Protein AF-A0A2N9N143-F1 (afdb_monomer)

Nearest PDB structures (foldseek):
  2z2n-assembly1_A  TM=9.793E-01  e=1.222E-15  Staphylococcus aureus
  2z2p-assembly1_B  TM=9.775E-01  e=3.963E-15  Staphylococcus aureus
  2qc5-assembly1_A  TM=9.585E-01  e=2.449E-15  Staphylococcus cohnii
  3ww8-assembly1_B  TM=7.955E-01  e=7.735E-07  unclassified
  6qsh-assembly1_A-2  TM=7.559E-01  e=9.081E-07  synthetic construct

Mean predicted aligned error: 10.21 Å

Sequence (161 aa):
MATSPIPTAGAQPTGITVGPDGNLWFAESSANQIGRITTTGMITEFPIPTAGAQPTGITVGPDGNLWFAESRTNQIGRITTTGMITEFPIPTADSEPFDIASGPDGDLWFTEFAAGQIGSITTSGNVNEMPSRSVALLRASPRDPMALSGSPSLAPGASAR

pLDDT: mean 86.8, std 19.42, range [40.75, 98.94]

Radius of gyration: 29.0 Å; Cα contacts (8 Å, |Δi|>4): 341; chains: 1; bounding box: 54×44×108 Å

Secondary structure (DSSP, 8-state):
------SSTT--EEEEEE-TTSSEEEEETTTTEEEEE-TT--EEEEE-SSTT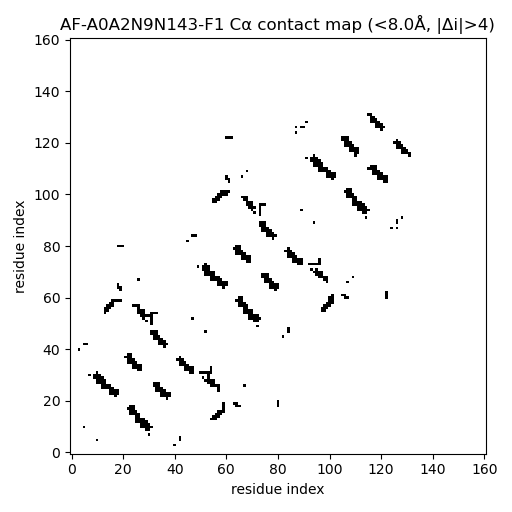--EEEEEE-TTSSEEEEETTTTEEEEE-TT--EEEEE-SSTT--EEEEEE-TTSSEEEEETTTTEEEEE-TTS-EEEE---------PPPPP----------PPPP---

Solvent-accessible surface area (backbone atoms only — not comparable to full-atom values): 9471 Å² total; per-residue (Å²): 134,86,81,78,74,65,91,59,83,79,22,52,73,63,26,63,34,73,39,89,85,76,29,38,34,33,18,15,27,71,61,26,24,40,36,37,34,41,98,89,68,57,73,50,78,36,76,50,87,63,82,68,20,31,31,29,18,37,26,56,40,86,82,66,31,37,36,31,17,14,32,68,65,28,26,41,36,35,34,40,97,89,62,54,74,49,79,34,75,50,86,64,75,78,19,26,27,39,45,46,40,63,42,99,86,57,31,37,36,32,37,20,65,68,62,65,33,45,35,37,31,39,88,89,60,56,72,48,76,48,74,76,68,74,79,73,74,80,73,77,76,83,76,78,83,76,88,80,89,84,81,90,89,85,82,85,80,87,85,85,137

Foldseek 3Di:
DDDDDDPDPQQCWAAWDQAPVRWIWTHRQNQQWIWTAHPVGDIDIAHDPDPNQRWAAWDQAPVRWIWTHRQVQQWIWTAHPVRDIDIAHDPDPNQRWHYWDYDPVRWIWTHSPVQRWIWIAHPVRDIDTDHPDDPPPPPPDPDDDDDDDDDDDDDDDDDDD

Structure (mmCIF, N/CA/C/O backbone):
data_AF-A0A2N9N143-F1
#
_entry.id   AF-A0A2N9N143-F1
#
loop_
_atom_site.group_PDB
_atom_site.id
_atom_site.type_symbol
_atom_site.label_atom_id
_atom_site.label_alt_id
_atom_site.label_comp_id
_atom_site.label_asym_id
_atom_site.label_entity_id
_atom_site.label_seq_id
_atom_site.pdbx_PDB_ins_code
_atom_site.Cartn_x
_atom_site.Cartn_y
_atom_site.Cartn_z
_atom_site.occupancy
_atom_site.B_iso_or_equiv
_atom_site.auth_seq_id
_atom_site.auth_comp_id
_atom_site.auth_asym_id
_atom_site.auth_atom_id
_atom_site.pdbx_PDB_model_num
ATOM 1 N N . MET A 1 1 ? -17.720 22.317 12.475 1.00 41.34 1 MET A N 1
ATOM 2 C CA . MET A 1 1 ? -17.154 21.007 12.092 1.00 41.34 1 MET A CA 1
ATOM 3 C C . MET A 1 1 ? -15.819 20.888 12.802 1.00 41.34 1 MET A C 1
ATOM 5 O O . MET A 1 1 ? -15.029 21.812 12.673 1.00 41.34 1 MET A O 1
ATOM 9 N N . ALA A 1 2 ? -15.607 19.860 13.623 1.00 44.66 2 ALA A N 1
ATOM 10 C CA . ALA A 1 2 ? -14.324 19.651 14.290 1.00 44.66 2 ALA A CA 1
ATOM 11 C C . ALA A 1 2 ? -13.462 18.766 13.387 1.00 44.66 2 ALA A C 1
ATOM 13 O O . ALA A 1 2 ? -13.812 17.617 13.134 1.00 44.66 2 ALA A O 1
ATOM 14 N N . THR A 1 3 ? -12.374 19.312 12.857 1.00 54.12 3 THR A N 1
ATOM 15 C CA . THR A 1 3 ? -11.310 18.503 12.267 1.00 54.12 3 THR A CA 1
ATOM 16 C C . THR A 1 3 ? -10.478 17.976 13.431 1.00 54.12 3 THR A C 1
ATOM 18 O O . THR A 1 3 ? -9.801 18.771 14.084 1.00 54.12 3 THR A O 1
ATOM 21 N N . SER A 1 4 ? -10.551 16.680 13.742 1.00 59.28 4 SER A N 1
ATOM 22 C CA . SER A 1 4 ? -9.541 16.077 14.617 1.00 59.28 4 SER A CA 1
ATOM 23 C C .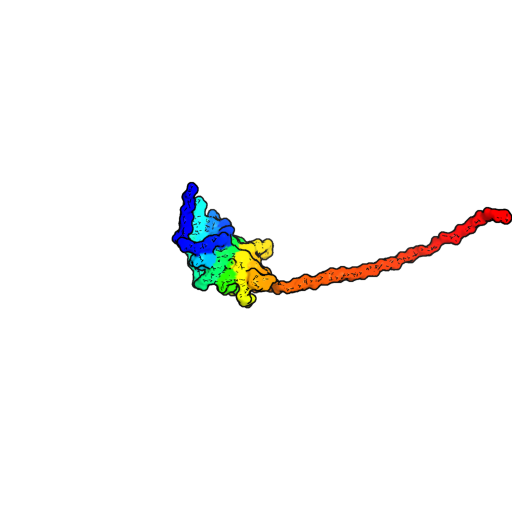 SER A 1 4 ? -8.238 16.023 13.825 1.00 59.28 4 SER A C 1
ATOM 25 O O . SER A 1 4 ? -8.217 15.368 12.781 1.00 59.28 4 SER A O 1
ATOM 27 N N . PRO A 1 5 ? -7.182 16.740 14.242 1.00 69.25 5 PRO A N 1
ATOM 28 C CA . PRO A 1 5 ? -5.892 16.599 13.595 1.00 69.25 5 PRO A CA 1
ATOM 29 C C . PRO A 1 5 ? -5.417 15.154 13.766 1.00 69.25 5 PRO A C 1
ATOM 31 O O . PRO A 1 5 ? -5.571 14.562 14.836 1.00 69.25 5 PRO A O 1
ATOM 34 N N . ILE A 1 6 ? -4.848 14.596 12.703 1.00 76.31 6 ILE A N 1
ATOM 35 C CA . ILE A 1 6 ? -4.007 13.403 12.804 1.00 76.31 6 ILE A CA 1
ATOM 36 C C . ILE A 1 6 ? -2.863 13.675 13.805 1.00 76.31 6 ILE A C 1
ATOM 38 O O . ILE A 1 6 ? -2.403 14.823 13.871 1.00 76.31 6 ILE A O 1
ATOM 42 N N . PRO A 1 7 ? -2.444 12.685 14.621 1.00 87.31 7 PRO A N 1
ATOM 43 C CA . PRO A 1 7 ? -1.450 12.887 15.675 1.00 87.31 7 PRO A CA 1
ATOM 44 C C . PRO A 1 7 ? -0.153 13.514 15.160 1.00 87.31 7 PRO A C 1
ATOM 46 O O . PRO A 1 7 ? 0.351 14.465 15.766 1.00 87.31 7 PRO A O 1
ATOM 49 N N . THR A 1 8 ? 0.353 13.040 14.019 1.00 89.50 8 THR A N 1
ATOM 50 C CA . THR A 1 8 ? 1.539 13.618 13.388 1.00 89.50 8 THR A CA 1
ATOM 51 C C . THR A 1 8 ? 1.185 14.853 12.542 1.00 89.50 8 THR A C 1
ATOM 53 O O . THR A 1 8 ? 0.571 14.784 11.476 1.00 89.50 8 THR A O 1
ATOM 56 N N . ALA A 1 9 ? 1.600 16.041 12.990 1.00 88.69 9 ALA A N 1
ATOM 57 C CA . ALA A 1 9 ? 1.382 17.274 12.236 1.00 88.69 9 ALA A CA 1
ATOM 58 C C . ALA A 1 9 ? 2.122 17.240 10.887 1.00 88.69 9 ALA A C 1
ATOM 60 O O . ALA A 1 9 ? 3.319 16.973 10.827 1.00 88.69 9 ALA A O 1
ATOM 61 N N . GLY A 1 10 ? 1.414 17.552 9.798 1.00 89.56 10 GLY A N 1
ATOM 62 C CA . GLY A 1 10 ? 1.999 17.541 8.456 1.00 89.56 10 GLY A CA 1
ATOM 63 C C . GLY A 1 10 ? 2.239 16.142 7.878 1.00 89.56 10 GLY A C 1
ATOM 64 O O . GLY A 1 10 ? 3.012 16.029 6.934 1.00 89.56 10 GLY A O 1
ATOM 65 N N . ALA A 1 11 ? 1.572 15.096 8.387 1.00 92.19 11 ALA A N 1
ATOM 66 C CA . ALA A 1 11 ? 1.803 13.717 7.941 1.00 92.19 11 ALA A CA 1
ATOM 67 C C . ALA A 1 11 ? 1.498 13.446 6.456 1.00 92.19 11 ALA A C 1
ATOM 69 O O . ALA A 1 11 ? 2.001 12.474 5.896 1.00 92.19 11 ALA A O 1
ATOM 70 N N . GLN A 1 12 ? 0.710 14.315 5.810 1.00 95.88 12 GLN A N 1
ATOM 71 C CA . GLN A 1 12 ? 0.258 14.175 4.420 1.00 95.88 12 GLN A CA 1
ATOM 72 C C . GLN A 1 12 ? -0.401 12.806 4.156 1.00 95.88 12 GLN A C 1
ATOM 74 O O . GLN A 1 12 ? 0.182 11.972 3.451 1.00 95.88 12 GLN A O 1
ATOM 79 N N . PRO A 1 13 ? -1.601 12.562 4.722 1.00 96.75 13 PRO A N 1
ATOM 80 C CA . PRO A 1 13 ? -2.339 11.339 4.454 1.00 96.75 13 PRO A CA 1
ATOM 81 C C . PRO A 1 13 ? -2.751 11.260 2.977 1.00 96.75 13 PRO A C 1
ATOM 83 O O . PRO A 1 13 ? -3.159 12.268 2.393 1.00 96.75 13 PRO A O 1
ATOM 86 N N . THR A 1 14 ? -2.630 10.077 2.378 1.00 97.44 14 THR A N 1
ATOM 87 C CA . THR A 1 14 ? -2.856 9.829 0.944 1.00 97.44 14 THR A CA 1
ATOM 88 C C . THR A 1 14 ? -3.947 8.777 0.720 1.00 97.44 14 THR A C 1
ATOM 90 O O . THR A 1 14 ? -5.131 9.110 0.790 1.00 97.44 14 THR A O 1
ATOM 93 N N . GLY A 1 15 ? -3.582 7.525 0.431 1.00 98.44 15 GLY A N 1
ATOM 94 C CA . GLY A 1 15 ? -4.527 6.432 0.215 1.00 98.44 15 GLY A CA 1
ATOM 95 C C . GLY A 1 15 ? -5.268 6.055 1.498 1.00 98.44 15 GLY A C 1
ATOM 96 O O . GLY A 1 15 ? -4.722 6.184 2.593 1.00 98.44 15 GLY A O 1
ATOM 97 N N . ILE A 1 16 ? -6.505 5.569 1.364 1.00 98.75 16 ILE A N 1
ATOM 98 C CA . ILE A 1 16 ? -7.329 5.069 2.472 1.00 98.75 16 ILE A CA 1
ATOM 99 C C . ILE A 1 16 ? -8.153 3.855 2.029 1.00 98.75 16 ILE A C 1
ATOM 101 O O . ILE A 1 16 ? -8.687 3.831 0.923 1.00 98.75 16 ILE A O 1
ATOM 105 N N . THR A 1 17 ? -8.304 2.868 2.910 1.00 98.75 17 THR A N 1
ATOM 106 C CA . THR A 1 17 ? -9.150 1.686 2.702 1.00 98.75 17 THR A CA 1
ATOM 107 C C . THR A 1 17 ? -9.836 1.257 3.999 1.00 98.75 17 THR A C 1
ATOM 109 O O . THR A 1 17 ? -9.380 1.570 5.098 1.00 98.75 17 THR A O 1
ATOM 112 N N . VAL A 1 18 ? -10.932 0.507 3.890 1.00 98.62 18 VAL A N 1
ATOM 113 C CA . VAL A 1 18 ? -11.474 -0.260 5.023 1.00 98.62 18 VAL A CA 1
ATOM 114 C C . VAL A 1 18 ? -10.568 -1.466 5.247 1.00 98.62 18 VAL A C 1
ATOM 116 O O . VAL A 1 18 ? -10.241 -2.157 4.289 1.00 98.62 18 VAL A O 1
ATOM 119 N N . GLY A 1 19 ? -10.156 -1.713 6.487 1.00 98.44 19 GLY A N 1
ATOM 120 C CA . GLY A 1 19 ? -9.368 -2.874 6.880 1.00 98.44 19 GLY A CA 1
ATOM 121 C C . GLY A 1 19 ? -10.223 -4.055 7.350 1.00 98.44 19 GLY A C 1
ATOM 122 O O . GLY A 1 19 ? -11.399 -3.895 7.687 1.00 98.44 19 GLY A O 1
ATOM 123 N N . PRO A 1 20 ? -9.627 -5.255 7.431 1.00 98.06 20 PRO A N 1
ATOM 124 C CA . PRO A 1 20 ? -10.323 -6.472 7.849 1.00 98.06 20 PRO A CA 1
ATOM 125 C C . PRO A 1 20 ? -10.673 -6.492 9.346 1.00 98.06 20 PRO A C 1
ATOM 127 O O . PRO A 1 20 ? -11.488 -7.301 9.778 1.00 98.06 20 PRO A O 1
ATOM 130 N N . ASP A 1 21 ? -10.098 -5.583 10.137 1.00 98.25 21 ASP A N 1
ATOM 131 C CA . ASP A 1 21 ? -10.462 -5.338 11.536 1.00 98.25 21 ASP A CA 1
ATOM 132 C C . ASP A 1 21 ? -11.644 -4.361 11.699 1.00 98.25 21 ASP A C 1
ATOM 134 O O . ASP A 1 21 ? -11.980 -3.983 12.820 1.00 98.25 21 ASP A O 1
ATOM 138 N N . GLY A 1 22 ? -12.276 -3.940 10.596 1.00 97.56 22 GLY A N 1
ATOM 139 C CA . GLY A 1 22 ? -13.406 -3.006 10.596 1.00 97.56 22 GLY A CA 1
ATOM 140 C C . GLY A 1 22 ? -13.017 -1.540 10.813 1.00 97.56 22 GLY A C 1
ATOM 141 O O . GLY A 1 22 ? -13.900 -0.688 10.912 1.00 97.56 22 GLY A O 1
ATOM 142 N N . ASN A 1 23 ? -11.718 -1.234 10.875 1.00 98.56 23 ASN A N 1
ATOM 143 C CA . ASN A 1 23 ? -11.201 0.129 10.974 1.00 98.56 23 ASN A CA 1
ATOM 144 C C . ASN A 1 23 ? -10.829 0.680 9.595 1.00 98.56 23 ASN A C 1
ATOM 146 O O . ASN A 1 23 ? -10.718 -0.065 8.625 1.00 98.56 23 ASN A O 1
ATOM 150 N N . LEU A 1 24 ? -10.616 1.988 9.496 1.00 98.56 24 LEU A N 1
ATOM 151 C CA . LEU A 1 24 ? -10.069 2.609 8.292 1.00 98.56 24 LEU A CA 1
ATOM 152 C C . LEU A 1 24 ? -8.545 2.677 8.410 1.00 98.56 24 LEU A C 1
ATOM 154 O O . LEU A 1 24 ? -8.024 3.051 9.457 1.00 98.56 24 LEU A O 1
ATOM 158 N N . TRP A 1 25 ? -7.843 2.337 7.339 1.00 98.88 25 TRP A N 1
ATOM 159 C CA . TRP A 1 25 ? -6.385 2.339 7.249 1.00 98.88 25 TRP A CA 1
ATOM 160 C C . TRP A 1 25 ? -5.942 3.297 6.158 1.00 98.88 25 TRP A C 1
ATOM 162 O O . TRP A 1 25 ? -6.563 3.330 5.100 1.00 98.88 25 TRP A O 1
ATOM 172 N N . PHE A 1 26 ? -4.896 4.074 6.407 1.00 98.75 26 PHE A N 1
ATOM 173 C CA . PHE A 1 26 ? -4.434 5.112 5.494 1.00 98.75 26 PHE A CA 1
ATOM 174 C C . PHE A 1 26 ? -2.912 5.235 5.495 1.00 98.75 26 PHE A C 1
ATOM 176 O O . PHE A 1 26 ? -2.256 4.927 6.484 1.00 98.75 26 PHE A O 1
ATOM 183 N N . ALA A 1 27 ? -2.349 5.684 4.380 1.00 98.69 27 ALA A N 1
ATOM 184 C CA . ALA A 1 27 ? -0.923 5.968 4.263 1.00 98.69 27 ALA A CA 1
ATOM 185 C C . ALA A 1 27 ? -0.625 7.418 4.661 1.00 98.69 27 ALA A C 1
ATOM 187 O O . ALA A 1 27 ? -1.394 8.315 4.322 1.00 98.69 27 ALA A O 1
ATOM 188 N N . GLU A 1 28 ? 0.498 7.660 5.340 1.00 98.44 28 GLU A N 1
ATOM 189 C CA . GLU A 1 28 ? 0.982 8.988 5.727 1.00 98.44 28 GLU A CA 1
ATOM 190 C C . GLU A 1 28 ? 2.349 9.258 5.096 1.00 98.44 28 GLU A C 1
ATOM 192 O O . GLU A 1 28 ? 3.411 8.948 5.647 1.00 98.44 28 GLU A O 1
ATOM 197 N N . SER A 1 29 ? 2.309 9.824 3.892 1.00 97.75 29 SER A N 1
ATOM 198 C CA . SER A 1 29 ? 3.462 9.914 2.995 1.00 97.75 29 SER A CA 1
ATOM 199 C C . SER A 1 29 ? 4.649 10.689 3.583 1.00 97.75 29 SER A C 1
ATOM 201 O O . SER A 1 29 ? 5.782 10.218 3.510 1.00 97.75 29 SER A O 1
ATOM 203 N N . SER A 1 30 ? 4.413 11.846 4.209 1.00 97.50 30 SER A N 1
ATOM 204 C CA . SER A 1 30 ? 5.481 12.660 4.813 1.00 97.50 30 SER A CA 1
ATOM 205 C C . SER A 1 30 ? 5.913 12.159 6.186 1.00 97.50 30 SER A C 1
ATOM 207 O O . SER A 1 30 ? 7.051 12.392 6.587 1.00 97.50 30 SER A O 1
ATOM 209 N N . ALA A 1 31 ? 5.027 11.474 6.912 1.00 97.69 31 ALA A N 1
ATOM 210 C CA . ALA A 1 31 ? 5.342 10.936 8.232 1.00 97.69 31 ALA A CA 1
ATOM 211 C C . ALA A 1 31 ? 6.026 9.563 8.194 1.00 97.69 31 ALA A C 1
ATOM 213 O O . ALA A 1 31 ? 6.507 9.120 9.235 1.00 97.69 31 ALA A O 1
ATOM 214 N N . ASN A 1 32 ? 6.092 8.912 7.025 1.00 98.44 32 ASN A N 1
ATOM 215 C CA . ASN A 1 32 ? 6.642 7.566 6.848 1.00 98.44 32 ASN A CA 1
ATOM 216 C C . ASN A 1 32 ? 5.919 6.505 7.697 1.00 98.44 32 ASN A C 1
ATOM 218 O O . ASN A 1 32 ? 6.548 5.675 8.359 1.00 98.44 32 ASN A O 1
ATOM 222 N N . GLN A 1 33 ? 4.588 6.584 7.720 1.00 98.56 33 GLN A N 1
ATOM 223 C CA . GLN A 1 33 ? 3.736 5.797 8.607 1.00 98.56 33 GLN A CA 1
ATOM 224 C C . GLN A 1 33 ? 2.515 5.245 7.868 1.00 98.56 33 GLN A C 1
ATOM 226 O O . GLN A 1 33 ? 2.057 5.804 6.869 1.00 98.56 33 GLN A O 1
ATOM 231 N N . ILE A 1 34 ? 1.971 4.150 8.395 1.00 98.81 34 ILE A N 1
ATOM 232 C CA . ILE A 1 34 ? 0.605 3.714 8.114 1.00 98.81 34 ILE A CA 1
ATOM 233 C C . ILE A 1 34 ? -0.257 4.080 9.319 1.00 98.81 34 ILE A C 1
ATOM 235 O O . ILE A 1 34 ? 0.049 3.701 10.445 1.00 98.81 34 ILE A O 1
ATOM 239 N N . GLY A 1 35 ? -1.345 4.801 9.091 1.00 98.44 35 GLY A N 1
ATOM 240 C CA . GLY A 1 35 ? -2.335 5.130 10.103 1.00 98.44 35 GLY A CA 1
ATOM 241 C C . GLY A 1 35 ? -3.513 4.158 10.094 1.00 98.44 35 GLY A C 1
ATOM 242 O O . GLY A 1 35 ? -3.931 3.647 9.055 1.00 98.44 35 GLY A O 1
ATOM 243 N N . ARG A 1 36 ? -4.098 3.935 11.269 1.00 98.56 36 ARG A N 1
ATOM 244 C CA . ARG A 1 36 ? -5.395 3.286 11.465 1.00 98.56 36 ARG A CA 1
ATOM 245 C C . ARG A 1 36 ? -6.292 4.201 12.278 1.00 98.56 36 ARG A C 1
ATOM 247 O O . ARG A 1 36 ? -5.881 4.664 13.336 1.00 98.56 36 ARG A O 1
ATOM 254 N N . ILE A 1 37 ? -7.532 4.391 11.845 1.00 98.00 37 ILE A N 1
ATOM 255 C CA . ILE A 1 37 ? -8.550 5.164 12.555 1.00 98.00 37 ILE A CA 1
ATOM 256 C C . ILE A 1 37 ? -9.840 4.355 12.739 1.00 98.00 37 ILE A C 1
ATOM 258 O O . ILE A 1 37 ? -10.352 3.716 11.820 1.00 98.00 37 ILE A O 1
ATOM 262 N N . THR A 1 38 ? -10.374 4.388 13.955 1.00 96.94 38 THR A N 1
ATOM 263 C CA . THR A 1 38 ? -11.708 3.857 14.283 1.00 96.94 38 THR A CA 1
ATOM 264 C C . THR A 1 38 ? -12.802 4.835 13.836 1.00 96.94 38 THR A C 1
ATOM 266 O O . THR A 1 38 ? -12.564 6.037 13.722 1.00 96.94 38 THR A O 1
ATOM 269 N N . THR A 1 39 ? -14.047 4.384 13.668 1.00 94.31 39 THR A N 1
ATOM 270 C CA . THR A 1 39 ? -15.165 5.292 13.318 1.00 94.31 39 THR A CA 1
ATOM 271 C C . THR A 1 39 ? -15.493 6.319 14.409 1.00 94.31 39 THR A C 1
ATOM 273 O O . THR A 1 39 ? -16.166 7.311 14.138 1.00 94.31 39 THR A O 1
ATOM 276 N N . THR A 1 40 ? -14.992 6.117 15.631 1.00 94.31 40 THR A N 1
ATOM 277 C CA . THR A 1 40 ? -15.091 7.069 16.746 1.00 94.31 40 THR A CA 1
ATOM 278 C C . THR A 1 40 ? -13.931 8.069 16.791 1.00 94.31 40 THR A C 1
ATOM 280 O O . THR A 1 40 ? -13.926 8.953 17.645 1.00 94.31 40 THR A O 1
ATOM 283 N N . GLY A 1 41 ? -12.966 7.968 15.869 1.00 93.50 41 GLY A N 1
ATOM 284 C CA . GLY A 1 41 ? -11.875 8.929 15.701 1.00 93.50 41 GLY A CA 1
ATOM 285 C C . GLY A 1 41 ? -10.591 8.614 16.473 1.00 93.50 41 GLY A C 1
ATOM 286 O O . GLY A 1 41 ? -9.678 9.434 16.474 1.00 93.50 41 GLY A O 1
ATOM 287 N N . MET A 1 42 ? -10.484 7.451 17.124 1.00 94.81 42 MET A N 1
ATOM 288 C CA . MET A 1 42 ? -9.224 7.008 17.738 1.00 94.81 42 MET A CA 1
ATOM 289 C C . MET A 1 42 ? -8.237 6.556 16.657 1.00 94.81 42 MET A C 1
ATOM 291 O O . MET A 1 42 ? -8.583 5.677 15.865 1.00 94.81 42 MET A O 1
ATOM 295 N N . ILE A 1 43 ? -7.030 7.134 16.665 1.00 96.69 43 ILE A N 1
ATOM 296 C CA . ILE A 1 43 ? -5.960 6.887 15.688 1.00 96.69 43 ILE A CA 1
ATOM 297 C C . ILE A 1 43 ? -4.820 6.077 16.325 1.00 96.69 43 ILE A C 1
ATOM 299 O O . ILE A 1 43 ? -4.487 6.258 17.496 1.00 96.69 43 ILE A O 1
ATOM 303 N N . THR A 1 44 ? -4.224 5.171 15.556 1.00 97.50 44 THR A N 1
ATOM 304 C CA . THR A 1 44 ? -2.959 4.483 15.847 1.00 97.50 44 THR A CA 1
ATOM 305 C C . THR A 1 44 ? -2.066 4.609 14.621 1.00 97.50 44 THR A C 1
ATOM 307 O O . THR A 1 44 ? -2.540 4.357 13.519 1.00 97.50 44 THR A O 1
ATOM 310 N N . GLU A 1 45 ? -0.802 4.976 14.800 1.00 98.06 45 GLU A N 1
ATOM 311 C CA . GLU A 1 45 ? 0.156 5.122 13.701 1.00 98.06 45 GLU A CA 1
ATOM 312 C C . GLU A 1 45 ? 1.253 4.047 13.815 1.00 98.06 45 GLU A C 1
ATOM 314 O O . GLU A 1 45 ? 1.659 3.663 14.918 1.00 98.06 45 GLU A O 1
ATOM 319 N N . PHE A 1 46 ? 1.697 3.528 12.671 1.00 98.62 46 PHE A N 1
ATOM 320 C CA . PHE A 1 46 ? 2.656 2.432 12.547 1.00 98.62 46 PHE A CA 1
ATOM 321 C C . PHE A 1 46 ? 3.849 2.887 11.692 1.00 98.62 46 PHE A C 1
ATOM 323 O O . PHE A 1 46 ? 3.692 3.050 10.479 1.00 98.62 46 PHE A O 1
ATOM 330 N N . PRO A 1 47 ? 5.037 3.094 12.291 1.00 98.50 47 PRO A N 1
ATOM 331 C CA . PRO A 1 47 ? 6.240 3.482 11.558 1.00 98.50 47 PRO A CA 1
ATOM 332 C C . PRO A 1 47 ? 6.672 2.425 10.549 1.00 98.50 47 PRO A C 1
ATOM 334 O O . PRO A 1 47 ? 6.856 1.263 10.912 1.00 98.50 47 PRO A O 1
ATOM 337 N N . ILE A 1 48 ? 6.884 2.845 9.302 1.00 98.81 48 ILE A N 1
ATOM 338 C CA . ILE A 1 48 ? 7.483 1.995 8.270 1.00 98.81 48 ILE A CA 1
ATOM 339 C C . ILE A 1 48 ? 8.982 1.835 8.585 1.00 98.81 48 ILE A C 1
ATOM 341 O O . ILE A 1 48 ? 9.639 2.851 8.845 1.00 98.81 48 ILE A O 1
ATOM 345 N N . PRO A 1 49 ? 9.534 0.602 8.602 1.00 98.62 49 PRO A N 1
ATOM 346 C CA . PRO A 1 49 ? 10.928 0.362 8.976 1.00 98.62 49 PRO A CA 1
ATOM 347 C C . PRO A 1 49 ? 11.933 1.070 8.067 1.00 98.62 49 PRO A C 1
ATOM 349 O O . PRO A 1 49 ? 12.913 1.636 8.562 1.00 98.62 49 PRO A O 1
ATOM 352 N N . THR A 1 50 ? 11.693 1.072 6.753 1.00 98.56 50 THR A N 1
ATOM 353 C CA . THR A 1 50 ? 12.553 1.787 5.813 1.00 98.56 50 THR A CA 1
ATOM 354 C C . THR A 1 50 ? 12.280 3.287 5.888 1.00 98.56 50 THR A C 1
ATOM 356 O O . THR A 1 50 ? 11.167 3.764 5.663 1.00 98.56 50 THR A O 1
ATOM 359 N N . ALA A 1 51 ? 13.311 4.063 6.217 1.00 98.25 51 ALA A N 1
ATOM 360 C CA . ALA A 1 51 ? 13.200 5.511 6.328 1.00 98.25 51 ALA A CA 1
ATOM 361 C C . ALA A 1 51 ? 12.952 6.163 4.959 1.00 98.25 51 ALA A C 1
ATOM 363 O O . ALA A 1 51 ? 13.668 5.896 3.996 1.00 98.25 51 ALA A O 1
ATOM 364 N N . GLY A 1 52 ? 11.986 7.082 4.899 1.00 97.88 52 GLY A N 1
ATOM 365 C CA . GLY A 1 52 ? 11.707 7.860 3.690 1.00 97.88 52 GLY A CA 1
ATOM 366 C C . GLY A 1 52 ? 11.025 7.071 2.570 1.00 97.88 52 GLY A C 1
ATOM 367 O O . GLY A 1 52 ? 11.125 7.484 1.420 1.00 97.88 52 GLY A O 1
ATOM 368 N N . ALA A 1 53 ? 10.328 5.982 2.903 1.00 98.31 53 ALA A N 1
ATOM 369 C CA . ALA A 1 53 ? 9.556 5.136 1.994 1.00 98.31 53 ALA A CA 1
ATOM 370 C C . ALA A 1 53 ? 8.470 5.886 1.215 1.00 98.31 53 ALA A C 1
ATOM 372 O O . ALA A 1 53 ? 8.205 5.569 0.056 1.00 98.31 53 ALA A O 1
ATOM 373 N N . GLN A 1 54 ? 7.886 6.917 1.834 1.00 98.44 54 GLN A N 1
ATOM 374 C CA . GLN A 1 54 ? 6.798 7.717 1.272 1.00 98.44 54 GLN A CA 1
ATOM 375 C C . GLN A 1 54 ? 5.609 6.836 0.826 1.00 98.44 54 GLN A C 1
ATOM 377 O O . GLN A 1 54 ? 5.365 6.681 -0.371 1.00 98.44 54 GLN A O 1
ATOM 382 N N . PRO A 1 55 ? 4.855 6.240 1.772 1.00 98.75 55 PRO A N 1
ATOM 383 C CA . PRO A 1 55 ? 3.739 5.363 1.433 1.00 98.75 55 PRO A CA 1
ATOM 384 C C . PRO A 1 55 ? 2.625 6.111 0.681 1.00 98.75 55 PRO A C 1
ATOM 386 O O . PRO A 1 55 ? 2.322 7.274 0.976 1.00 98.75 55 PRO A O 1
ATOM 389 N N . THR A 1 56 ? 2.008 5.439 -0.291 1.00 98.69 56 THR A N 1
ATOM 390 C CA . THR A 1 56 ? 1.022 6.025 -1.220 1.00 98.69 56 THR A CA 1
ATOM 391 C C . THR A 1 56 ? -0.297 5.244 -1.237 1.00 98.69 56 THR A C 1
ATOM 393 O O . THR A 1 56 ? -1.109 5.415 -0.327 1.00 98.69 56 THR A O 1
ATOM 396 N N . GLY A 1 57 ? -0.557 4.422 -2.258 1.00 98.75 57 GLY A N 1
ATOM 397 C CA . GLY A 1 57 ? -1.749 3.577 -2.332 1.00 98.75 57 GLY A CA 1
ATOM 398 C C . GLY A 1 57 ? -1.761 2.517 -1.231 1.00 98.75 57 GLY A C 1
ATOM 399 O O . GLY A 1 57 ? -0.706 2.036 -0.819 1.00 98.75 57 GLY A O 1
ATOM 400 N N . ILE A 1 58 ? -2.955 2.151 -0.755 1.00 98.94 58 ILE A N 1
ATOM 401 C CA . ILE A 1 58 ? -3.166 1.094 0.244 1.00 98.94 58 ILE A CA 1
ATOM 402 C C . ILE A 1 58 ? -4.448 0.317 -0.065 1.00 98.94 58 ILE A C 1
ATOM 404 O O . ILE A 1 58 ? -5.482 0.903 -0.383 1.00 98.94 58 ILE A O 1
ATOM 408 N N . THR A 1 59 ? -4.401 -1.007 0.061 1.00 98.88 59 THR A N 1
ATOM 409 C CA . THR A 1 59 ? -5.532 -1.902 -0.200 1.00 98.88 59 THR A CA 1
ATOM 410 C C . THR A 1 59 ? -5.546 -3.090 0.761 1.00 98.88 59 THR A C 1
ATOM 412 O O . THR A 1 59 ? -4.546 -3.389 1.411 1.00 98.88 59 THR A O 1
ATOM 415 N N . VAL A 1 60 ? -6.679 -3.785 0.863 1.00 98.75 60 VAL A N 1
ATOM 416 C CA . VAL A 1 60 ? -6.759 -5.076 1.564 1.00 98.75 60 VAL A CA 1
ATOM 417 C C . VAL A 1 60 ? -6.378 -6.174 0.586 1.00 98.75 60 VAL A C 1
ATOM 419 O O . VAL A 1 60 ? -6.974 -6.259 -0.487 1.00 98.75 60 VAL A O 1
ATOM 422 N N . GLY A 1 61 ? -5.425 -7.019 0.967 1.00 98.56 61 GLY A N 1
ATOM 423 C CA . GLY A 1 61 ? -5.042 -8.208 0.216 1.00 98.56 61 GLY A CA 1
ATOM 424 C C . GLY A 1 61 ? -5.910 -9.427 0.535 1.00 98.56 61 GLY A C 1
ATOM 425 O O . GLY A 1 61 ? -6.565 -9.485 1.581 1.00 98.56 61 GLY A O 1
ATOM 426 N N . PRO A 1 62 ? -5.893 -10.451 -0.334 1.00 98.00 62 PRO A N 1
ATOM 427 C CA . PRO A 1 62 ? -6.666 -11.677 -0.137 1.00 98.00 62 PRO A CA 1
ATOM 428 C C . PRO A 1 62 ? -6.160 -12.536 1.033 1.00 98.00 62 PRO A C 1
ATOM 430 O O . PRO A 1 62 ? -6.859 -13.447 1.470 1.00 98.00 62 PRO A O 1
ATOM 433 N N . ASP A 1 63 ? -4.977 -12.234 1.576 1.00 98.38 63 ASP A N 1
ATOM 434 C CA . ASP A 1 63 ? -4.444 -12.822 2.809 1.00 98.38 63 ASP A CA 1
ATOM 435 C C . ASP A 1 63 ? -4.983 -12.162 4.092 1.00 98.38 63 ASP A C 1
ATOM 437 O O . ASP A 1 63 ? -4.586 -12.547 5.192 1.00 98.38 63 ASP A O 1
ATOM 441 N N . GLY A 1 64 ? -5.882 -11.178 3.976 1.00 98.00 64 GLY A N 1
ATOM 442 C CA . GLY A 1 64 ? -6.446 -10.462 5.121 1.00 98.00 64 GLY A CA 1
ATOM 443 C C . GLY A 1 64 ? 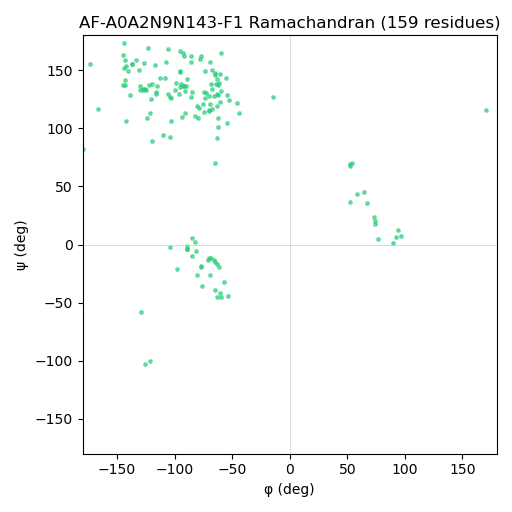-5.474 -9.470 5.765 1.00 98.00 64 GLY A C 1
ATOM 444 O O . GLY A 1 64 ? -5.700 -9.049 6.899 1.00 98.00 64 GLY A O 1
ATOM 445 N N . ASN A 1 65 ? -4.404 -9.092 5.063 1.00 98.81 65 ASN A N 1
ATOM 446 C CA . ASN A 1 65 ? -3.496 -8.020 5.465 1.00 98.81 65 ASN A CA 1
ATOM 447 C C . ASN A 1 65 ? -3.721 -6.769 4.613 1.00 98.81 65 ASN A C 1
ATOM 449 O O . ASN A 1 65 ? -4.408 -6.803 3.591 1.00 98.81 65 ASN A O 1
ATOM 453 N N . LEU A 1 66 ? -3.139 -5.652 5.036 1.00 98.88 66 LEU A N 1
ATOM 454 C CA . LEU A 1 66 ? -3.120 -4.425 4.253 1.00 98.88 66 LEU A CA 1
ATOM 455 C C . LEU A 1 66 ? -1.819 -4.379 3.455 1.00 98.88 66 LEU A C 1
ATOM 457 O O . LEU A 1 66 ? -0.757 -4.698 3.984 1.00 98.88 66 LEU A O 1
ATOM 461 N N . TRP A 1 67 ? -1.905 -3.967 2.200 1.00 98.94 67 TRP A N 1
ATOM 462 C CA . TRP A 1 67 ? -0.784 -3.855 1.273 1.00 98.94 67 TRP A CA 1
ATOM 463 C C . TRP A 1 67 ? -0.692 -2.424 0.767 1.00 98.94 67 TRP A C 1
ATOM 465 O O . TRP A 1 67 ? -1.723 -1.824 0.470 1.00 98.94 67 TRP A O 1
ATOM 475 N N . PHE A 1 68 ? 0.514 -1.873 0.686 1.00 98.94 68 PHE A N 1
ATOM 476 C CA . PHE A 1 68 ? 0.745 -0.480 0.318 1.00 98.94 68 PHE A CA 1
ATOM 477 C C . PHE A 1 68 ? 1.985 -0.312 -0.559 1.00 98.94 68 PHE A C 1
ATOM 479 O O . PHE A 1 68 ? 2.908 -1.119 -0.504 1.00 98.94 68 PHE A O 1
ATOM 486 N N . ALA A 1 69 ? 2.004 0.740 -1.370 1.00 98.81 69 ALA A N 1
ATOM 487 C CA . ALA A 1 69 ? 3.144 1.079 -2.218 1.00 98.81 69 ALA A CA 1
ATOM 488 C C . ALA A 1 69 ? 4.090 2.064 -1.514 1.00 98.81 69 ALA A C 1
ATOM 490 O O . ALA A 1 69 ? 3.634 3.045 -0.920 1.00 98.81 69 ALA A O 1
ATOM 491 N N . GLU A 1 70 ? 5.400 1.829 -1.611 1.00 98.69 70 GLU A N 1
ATOM 492 C CA . GLU A 1 70 ? 6.452 2.714 -1.103 1.00 98.69 70 GLU A CA 1
ATOM 493 C C . GLU A 1 70 ? 7.206 3.375 -2.261 1.00 98.69 70 GLU A C 1
ATOM 495 O O . GLU A 1 70 ? 8.147 2.812 -2.835 1.00 98.69 70 GLU A O 1
ATOM 500 N N . SER A 1 71 ? 6.778 4.582 -2.631 1.00 98.06 71 SER A N 1
ATOM 501 C CA . SER A 1 71 ? 7.166 5.179 -3.910 1.00 98.06 71 SER A CA 1
ATOM 502 C C . SER A 1 71 ? 8.639 5.582 -3.978 1.00 98.06 71 SER A C 1
ATOM 504 O O . SER A 1 71 ? 9.208 5.630 -5.066 1.00 98.06 71 SER A O 1
ATOM 506 N N . ARG A 1 72 ? 9.282 5.869 -2.837 1.00 98.19 72 ARG A N 1
ATOM 507 C CA . ARG A 1 72 ? 10.684 6.330 -2.798 1.00 98.19 72 ARG A CA 1
ATOM 508 C C . ARG A 1 72 ? 11.709 5.252 -2.496 1.00 98.19 72 ARG A C 1
ATOM 510 O O . ARG A 1 72 ? 12.884 5.455 -2.789 1.00 98.19 72 ARG A O 1
ATOM 517 N N . THR A 1 73 ? 11.294 4.146 -1.899 1.00 98.38 73 THR A N 1
ATOM 518 C CA . THR A 1 73 ? 12.185 3.036 -1.524 1.00 98.38 73 THR A CA 1
ATOM 519 C C . THR A 1 73 ? 12.069 1.852 -2.472 1.00 98.38 73 THR A C 1
ATOM 521 O O . THR A 1 73 ? 12.849 0.913 -2.343 1.00 98.38 73 THR A O 1
ATOM 524 N N . ASN A 1 74 ? 11.177 1.927 -3.470 1.00 98.19 74 ASN A N 1
ATOM 525 C CA . ASN A 1 74 ? 11.013 0.920 -4.518 1.00 98.19 74 ASN A CA 1
ATOM 526 C C . ASN A 1 74 ? 10.533 -0.433 -3.968 1.00 98.19 74 ASN A C 1
ATOM 528 O O . ASN A 1 74 ? 11.069 -1.492 -4.307 1.00 98.19 74 ASN A O 1
ATOM 532 N N . GLN A 1 75 ? 9.538 -0.387 -3.078 1.00 98.62 75 GLN A N 1
ATOM 533 C CA . GLN A 1 75 ? 9.019 -1.563 -2.382 1.00 98.62 75 GLN A CA 1
ATOM 534 C C . GLN A 1 75 ? 7.492 -1.594 -2.391 1.00 98.62 75 GLN A C 1
ATOM 536 O O . GLN A 1 75 ? 6.818 -0.569 -2.514 1.00 98.62 75 GLN A O 1
ATOM 541 N N . ILE A 1 76 ? 6.953 -2.792 -2.186 1.00 98.81 76 ILE A N 1
ATOM 542 C CA . ILE A 1 76 ? 5.591 -2.992 -1.706 1.00 98.81 76 ILE A CA 1
ATOM 543 C C . ILE A 1 76 ? 5.669 -3.381 -0.232 1.00 98.81 76 ILE A C 1
ATOM 545 O O . ILE A 1 76 ? 6.363 -4.329 0.130 1.00 98.81 76 ILE A O 1
ATOM 549 N N . GLY A 1 77 ? 4.940 -2.673 0.618 1.00 98.88 77 GLY A N 1
ATOM 550 C CA . GLY A 1 77 ? 4.796 -3.001 2.024 1.00 98.88 77 GLY A CA 1
ATOM 551 C C . GLY A 1 77 ? 3.538 -3.825 2.292 1.00 98.88 77 GLY A C 1
ATOM 552 O O . GLY A 1 77 ? 2.509 -3.680 1.632 1.00 98.88 77 GLY A O 1
ATOM 553 N N . ARG A 1 78 ? 3.604 -4.684 3.307 1.00 98.88 78 ARG A N 1
ATOM 554 C CA . ARG A 1 78 ? 2.464 -5.393 3.892 1.00 98.88 78 ARG A CA 1
ATOM 555 C C . ARG A 1 78 ? 2.426 -5.142 5.385 1.00 98.88 78 ARG A C 1
ATOM 557 O O . ARG A 1 78 ? 3.442 -5.315 6.048 1.00 98.88 78 ARG A O 1
ATOM 564 N N . ILE A 1 79 ? 1.253 -4.833 5.923 1.00 98.94 79 ILE A N 1
ATOM 565 C CA . ILE A 1 79 ? 1.026 -4.647 7.354 1.00 98.94 79 ILE A CA 1
ATOM 566 C C . ILE A 1 79 ? -0.140 -5.504 7.858 1.00 98.94 79 ILE A C 1
ATOM 568 O O . ILE A 1 79 ? -1.216 -5.553 7.258 1.00 98.94 79 ILE A O 1
ATOM 572 N N . THR A 1 80 ? 0.074 -6.198 8.976 1.00 98.81 80 THR A N 1
ATOM 573 C CA . THR A 1 80 ? -0.997 -6.907 9.694 1.00 98.81 80 THR A CA 1
ATOM 574 C C . THR A 1 80 ? -1.851 -5.926 10.498 1.00 98.81 80 THR A C 1
ATOM 576 O O . THR A 1 80 ? -1.404 -4.841 10.866 1.00 98.81 80 THR A O 1
ATOM 579 N N . THR A 1 81 ? -3.056 -6.324 10.909 1.00 98.44 81 THR A N 1
ATOM 580 C CA . THR A 1 81 ? -3.905 -5.472 11.771 1.00 98.44 81 THR A CA 1
ATOM 581 C C . THR A 1 81 ? -3.329 -5.226 13.172 1.00 98.44 81 THR A C 1
ATOM 583 O O . THR A 1 81 ? -3.778 -4.332 13.895 1.00 98.44 81 THR A O 1
ATOM 586 N N . THR A 1 82 ? -2.308 -5.992 13.562 1.00 98.19 82 THR A N 1
ATOM 587 C CA . THR A 1 82 ? -1.528 -5.791 14.789 1.00 98.19 82 THR A CA 1
ATOM 588 C C . THR A 1 82 ? -0.320 -4.870 14.597 1.00 98.19 82 THR A C 1
ATOM 590 O O . THR A 1 82 ? 0.347 -4.562 15.580 1.00 98.19 82 THR A O 1
ATOM 593 N N . GLY A 1 83 ? -0.049 -4.412 13.369 1.00 98.31 83 GLY A N 1
ATOM 594 C CA . GLY A 1 83 ? 1.012 -3.454 13.061 1.00 98.31 83 GLY A CA 1
ATOM 595 C C . GLY A 1 83 ? 2.347 -4.060 12.628 1.00 98.31 83 GLY A C 1
ATOM 596 O O . GLY A 1 83 ? 3.348 -3.350 12.609 1.00 98.31 83 GLY A O 1
ATOM 597 N N . MET A 1 84 ? 2.408 -5.357 12.308 1.00 98.75 84 MET A N 1
ATOM 598 C CA . MET A 1 84 ? 3.648 -5.979 11.835 1.00 98.75 84 MET A CA 1
ATOM 599 C C . MET A 1 84 ? 3.846 -5.687 10.348 1.00 98.75 84 MET A C 1
ATOM 601 O O . MET A 1 84 ? 3.016 -6.109 9.545 1.00 98.75 84 MET A O 1
ATOM 605 N N . ILE A 1 85 ? 4.944 -5.009 10.000 1.00 98.88 85 ILE A N 1
ATOM 606 C CA . ILE A 1 85 ? 5.281 -4.629 8.622 1.00 98.88 85 ILE A CA 1
ATOM 607 C C . ILE A 1 85 ? 6.298 -5.607 8.014 1.00 98.88 85 ILE A C 1
ATOM 609 O O . ILE A 1 85 ? 7.233 -6.049 8.679 1.00 98.88 85 ILE A O 1
ATOM 613 N N . THR A 1 86 ? 6.103 -5.962 6.747 1.00 98.81 86 THR A N 1
ATOM 614 C CA . THR A 1 86 ? 7.058 -6.678 5.889 1.00 98.81 86 THR A CA 1
ATOM 615 C C . THR A 1 86 ? 7.180 -5.925 4.571 1.00 98.81 86 THR A C 1
ATOM 617 O O . THR A 1 86 ? 6.160 -5.528 4.018 1.00 98.81 86 THR A O 1
ATOM 620 N N . GLU A 1 87 ? 8.396 -5.749 4.067 1.00 98.81 87 GLU A N 1
ATOM 621 C CA . GLU A 1 87 ? 8.681 -4.962 2.863 1.00 98.81 87 GLU A CA 1
ATOM 622 C C . GLU A 1 87 ? 9.243 -5.882 1.771 1.00 98.81 87 GLU A C 1
ATOM 624 O O . GLU A 1 87 ? 10.060 -6.768 2.046 1.00 98.81 87 GLU A O 1
ATOM 629 N N . PHE A 1 88 ? 8.769 -5.703 0.540 1.00 98.62 88 PHE A N 1
ATOM 630 C CA . PHE A 1 88 ? 9.114 -6.525 -0.615 1.00 98.62 88 PHE A CA 1
ATOM 631 C C . PHE A 1 88 ? 9.730 -5.642 -1.703 1.00 98.62 88 PHE A C 1
ATOM 633 O O . PHE A 1 88 ? 9.023 -4.797 -2.259 1.00 98.62 88 PHE A O 1
ATOM 640 N N . PRO A 1 89 ? 11.022 -5.810 -2.026 1.00 98.19 89 PRO A N 1
ATOM 641 C CA . PRO A 1 89 ? 11.670 -4.999 -3.045 1.00 98.19 89 PRO A CA 1
ATOM 642 C C . PRO A 1 89 ? 11.117 -5.319 -4.435 1.00 98.19 89 PRO A C 1
ATOM 644 O O . PRO A 1 89 ? 10.933 -6.485 -4.793 1.00 98.19 89 PRO A O 1
ATOM 647 N N . ILE A 1 90 ? 10.903 -4.275 -5.231 1.00 97.81 90 ILE A N 1
ATOM 648 C CA . ILE A 1 90 ? 10.557 -4.397 -6.647 1.00 97.81 90 ILE A CA 1
ATOM 649 C C . ILE A 1 90 ? 11.863 -4.549 -7.454 1.00 97.81 90 ILE A C 1
ATOM 651 O O . ILE A 1 90 ? 12.806 -3.789 -7.212 1.00 97.81 90 ILE A O 1
ATOM 655 N N . PRO A 1 91 ? 11.974 -5.527 -8.376 1.00 95.81 91 PRO A N 1
ATOM 656 C CA . PRO A 1 91 ? 13.210 -5.760 -9.129 1.00 95.81 91 PRO A CA 1
ATOM 657 C C . PRO A 1 91 ? 13.623 -4.617 -10.067 1.00 95.81 91 PRO A C 1
ATOM 659 O O . PRO A 1 91 ? 14.817 -4.322 -10.172 1.00 95.81 91 PRO A O 1
ATOM 662 N N . THR A 1 92 ? 12.674 -3.966 -10.744 1.00 94.19 92 THR A N 1
ATOM 663 C CA . THR A 1 92 ? 12.930 -2.778 -11.565 1.00 94.19 92 THR A CA 1
ATOM 664 C C . THR A 1 92 ? 13.322 -1.637 -10.644 1.00 94.19 92 THR A C 1
ATOM 666 O O . THR A 1 92 ? 12.534 -1.201 -9.807 1.00 94.19 92 THR A O 1
ATOM 669 N N . ALA A 1 93 ? 14.556 -1.155 -10.789 1.00 94.81 93 ALA A N 1
ATOM 670 C CA . ALA A 1 93 ? 15.060 -0.024 -10.024 1.00 94.81 93 ALA A CA 1
ATOM 671 C C . ALA A 1 93 ? 14.301 1.265 -10.368 1.00 94.81 93 ALA A C 1
ATOM 673 O O . ALA A 1 93 ? 13.926 1.473 -11.523 1.00 94.81 93 ALA A O 1
ATOM 674 N N . ASP A 1 94 ? 14.134 2.133 -9.368 1.00 95.31 94 ASP A N 1
ATOM 675 C CA . ASP A 1 94 ? 13.527 3.461 -9.511 1.00 95.31 94 ASP A CA 1
ATOM 676 C C . ASP A 1 94 ? 12.151 3.430 -10.211 1.00 95.31 94 ASP A C 1
ATOM 678 O O . ASP A 1 94 ? 11.822 4.316 -10.998 1.00 95.31 94 ASP A O 1
ATOM 682 N N . SER A 1 95 ? 11.344 2.393 -9.948 1.00 96.62 95 SER A N 1
ATOM 683 C CA . SER A 1 95 ? 10.069 2.162 -10.639 1.00 96.62 95 SER A CA 1
ATOM 684 C C . SER A 1 95 ? 8.938 3.074 -10.154 1.00 96.62 95 SER A C 1
ATOM 686 O O . SER A 1 95 ? 7.963 3.286 -10.878 1.00 96.62 95 SER A O 1
ATOM 688 N N . GLU A 1 96 ? 9.107 3.669 -8.969 1.00 97.88 96 GLU A N 1
ATOM 689 C CA . GLU A 1 96 ? 8.152 4.558 -8.298 1.00 97.88 96 GLU A CA 1
ATOM 690 C C . GLU A 1 96 ? 6.758 3.908 -8.186 1.00 97.88 96 GLU A C 1
ATOM 692 O O . GLU A 1 96 ? 5.812 4.343 -8.853 1.00 97.88 96 GLU A O 1
ATOM 697 N N . PRO A 1 97 ? 6.600 2.838 -7.376 1.00 98.31 97 PRO A N 1
ATOM 698 C CA . PRO A 1 97 ? 5.294 2.225 -7.184 1.00 98.31 97 PRO A CA 1
ATOM 699 C C . PRO A 1 97 ? 4.328 3.229 -6.545 1.00 98.31 97 PRO A C 1
ATOM 701 O O . PRO A 1 97 ? 4.714 3.945 -5.618 1.00 98.31 97 PRO A O 1
ATOM 704 N N . PHE A 1 98 ? 3.081 3.297 -7.020 1.00 98.38 98 PHE A N 1
ATOM 705 C CA . PHE A 1 98 ? 2.168 4.371 -6.599 1.00 98.38 98 PHE A CA 1
ATOM 706 C C . PHE A 1 98 ? 0.801 3.898 -6.106 1.00 98.38 98 PHE A C 1
ATOM 708 O O . PHE A 1 98 ? 0.407 4.208 -4.986 1.00 98.38 98 PHE A O 1
ATOM 715 N N . ASP A 1 99 ? 0.046 3.170 -6.923 1.00 98.50 99 ASP A N 1
ATOM 716 C CA . ASP A 1 99 ? -1.265 2.653 -6.520 1.00 98.50 99 ASP A CA 1
ATOM 717 C C . ASP A 1 99 ? -1.263 1.128 -6.523 1.00 98.50 99 ASP A C 1
ATOM 719 O O . ASP A 1 99 ? -0.469 0.513 -7.235 1.00 98.50 99 ASP A O 1
ATOM 723 N N . ILE A 1 100 ? -2.132 0.521 -5.715 1.00 98.81 100 ILE A N 1
ATOM 724 C CA . ILE A 1 100 ? -2.189 -0.927 -5.511 1.00 98.81 100 ILE A CA 1
ATOM 725 C C . ILE A 1 100 ? -3.629 -1.401 -5.303 1.00 98.81 100 ILE A C 1
ATOM 727 O O . ILE A 1 100 ? -4.408 -0.796 -4.569 1.00 98.81 100 ILE A O 1
ATOM 731 N N . ALA A 1 101 ? -3.987 -2.519 -5.928 1.00 98.69 101 ALA A N 1
ATOM 732 C CA . ALA A 1 101 ? -5.315 -3.112 -5.860 1.00 98.69 101 ALA A CA 1
ATOM 733 C C . ALA A 1 101 ? -5.247 -4.639 -5.763 1.00 98.69 101 ALA A C 1
ATOM 735 O O . ALA A 1 101 ? -4.362 -5.273 -6.330 1.00 98.69 101 ALA A O 1
ATOM 736 N N . SER A 1 102 ? -6.222 -5.247 -5.090 1.00 98.19 102 SER A N 1
ATOM 737 C CA . SER A 1 102 ? -6.415 -6.699 -5.149 1.00 98.19 102 SER A CA 1
ATOM 738 C C . SER A 1 102 ? -6.926 -7.137 -6.521 1.00 98.19 102 SER A C 1
ATOM 740 O O . SER A 1 102 ? -7.932 -6.620 -7.013 1.00 98.19 102 SER A O 1
ATOM 742 N N . GLY A 1 103 ? -6.245 -8.111 -7.119 1.00 97.50 103 GLY A N 1
ATOM 743 C CA . GLY A 1 103 ? -6.626 -8.748 -8.372 1.00 97.50 103 GLY A CA 1
ATOM 744 C C . GLY A 1 103 ? -7.608 -9.909 -8.178 1.00 97.50 103 GLY A C 1
ATOM 745 O O . GLY A 1 103 ? -7.668 -10.520 -7.107 1.00 97.50 103 GLY A O 1
ATOM 746 N N . PRO A 1 104 ? -8.388 -10.260 -9.217 1.00 96.88 104 PRO A N 1
ATOM 747 C CA . PRO A 1 104 ? -9.310 -11.399 -9.179 1.00 96.88 104 PRO A CA 1
ATOM 748 C C . PRO A 1 104 ? -8.600 -12.765 -9.173 1.00 96.88 104 PRO A C 1
ATOM 750 O O . PRO A 1 104 ? -9.241 -13.790 -8.954 1.00 96.88 104 PRO A O 1
ATOM 753 N N . ASP A 1 105 ? -7.298 -12.784 -9.442 1.00 95.75 105 ASP A N 1
ATOM 754 C CA . ASP A 1 105 ? -6.413 -13.948 -9.456 1.00 95.75 105 ASP A CA 1
ATOM 755 C C . ASP A 1 105 ? -5.763 -14.244 -8.095 1.00 95.75 105 ASP A C 1
ATOM 757 O O . ASP A 1 105 ? -5.104 -15.272 -7.946 1.00 95.75 105 ASP A O 1
ATOM 761 N N . GLY A 1 106 ? -5.995 -13.394 -7.090 1.00 96.38 106 GLY A N 1
ATOM 762 C CA . GLY A 1 106 ? -5.433 -13.547 -5.747 1.00 96.38 106 GLY A CA 1
ATOM 763 C C . GLY A 1 106 ? -4.073 -12.871 -5.549 1.00 96.38 106 GLY A C 1
ATOM 764 O O . GLY A 1 106 ? -3.535 -12.928 -4.442 1.00 96.38 106 GLY A O 1
ATOM 765 N N . ASP A 1 107 ? -3.553 -12.200 -6.575 1.00 98.38 107 ASP A N 1
ATOM 766 C CA . ASP A 1 107 ? -2.376 -11.342 -6.471 1.00 98.38 107 ASP A CA 1
ATOM 767 C C . ASP A 1 107 ? -2.783 -9.897 -6.165 1.00 98.38 107 ASP A C 1
ATOM 769 O O . ASP A 1 107 ? -3.930 -9.480 -6.352 1.00 98.38 107 ASP A O 1
ATOM 773 N N . LEU A 1 108 ? -1.823 -9.109 -5.695 1.00 98.62 108 LEU A N 1
ATOM 774 C CA . LEU A 1 108 ? -1.941 -7.661 -5.609 1.00 98.62 108 LEU A CA 1
ATOM 775 C C . LEU A 1 108 ? -1.299 -7.056 -6.852 1.00 98.62 108 LEU A C 1
ATOM 777 O O . LEU A 1 108 ? 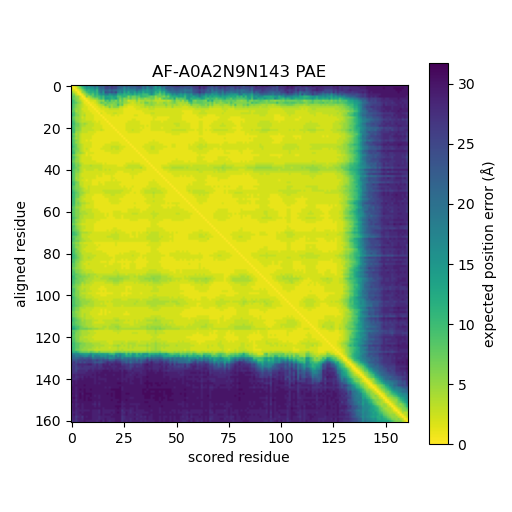-0.210 -7.454 -7.243 1.00 98.62 108 LEU A O 1
ATOM 781 N N . TRP A 1 109 ? -1.958 -6.081 -7.452 1.00 98.62 109 TRP A N 1
ATOM 782 C CA . TRP A 1 109 ? -1.570 -5.436 -8.698 1.00 98.62 109 TRP A CA 1
ATOM 783 C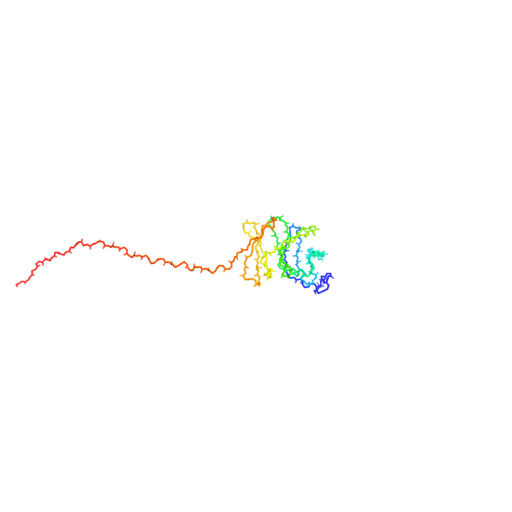 C . TRP A 1 109 ? -1.253 -3.975 -8.437 1.00 98.62 109 TRP A C 1
ATOM 785 O O . TRP A 1 109 ? -2.049 -3.295 -7.794 1.00 98.62 109 TRP A O 1
ATOM 795 N N . PHE A 1 110 ? -0.119 -3.485 -8.927 1.00 98.56 110 PHE A N 1
ATOM 796 C CA . PHE A 1 110 ? 0.339 -2.128 -8.653 1.00 98.56 110 PHE A CA 1
ATOM 797 C C . PHE A 1 110 ? 0.883 -1.427 -9.895 1.00 98.56 110 PHE A C 1
ATOM 799 O O . PHE A 1 110 ? 1.305 -2.052 -10.870 1.00 98.56 110 PHE A O 1
ATOM 806 N N . THR A 1 111 ? 0.842 -0.099 -9.864 1.00 98.00 111 THR A N 1
ATOM 807 C CA . THR A 1 111 ? 1.430 0.750 -10.902 1.00 98.00 111 THR A CA 1
ATOM 808 C C . THR A 1 111 ? 2.875 1.075 -10.561 1.00 98.00 111 THR A C 1
ATOM 810 O O . THR A 1 111 ? 3.160 1.431 -9.424 1.00 98.00 111 THR A O 1
ATOM 813 N N . GLU A 1 112 ? 3.767 1.007 -11.548 1.00 96.88 112 GLU A N 1
ATOM 814 C CA . GLU A 1 112 ? 5.138 1.527 -11.474 1.00 96.88 112 GLU A CA 1
ATOM 815 C C . GLU A 1 112 ? 5.197 2.832 -12.273 1.00 96.88 112 GLU A C 1
ATOM 817 O O . GLU A 1 112 ? 5.335 2.825 -13.503 1.00 96.88 112 GLU A O 1
ATOM 822 N N . PHE A 1 113 ? 4.988 3.959 -11.589 1.00 95.62 113 PHE A N 1
ATOM 823 C CA . PHE A 1 113 ? 4.713 5.244 -12.226 1.00 95.62 113 PHE A CA 1
ATOM 824 C C . PHE A 1 113 ? 5.877 5.735 -13.092 1.00 95.62 113 PHE A C 1
ATOM 826 O O . PHE A 1 113 ? 5.658 6.145 -14.235 1.00 95.62 113 PHE A O 1
ATOM 833 N N . ALA A 1 114 ? 7.107 5.654 -12.583 1.00 95.75 114 ALA A N 1
ATOM 834 C CA . ALA A 1 114 ? 8.293 6.110 -13.300 1.00 95.75 114 ALA A CA 1
ATOM 835 C C . ALA A 1 114 ? 8.718 5.126 -14.399 1.00 95.75 114 ALA A C 1
ATOM 837 O O . ALA A 1 114 ? 9.149 5.553 -15.473 1.00 95.75 114 ALA A O 1
ATOM 838 N N . ALA A 1 115 ? 8.556 3.817 -14.170 1.00 94.19 115 ALA A N 1
ATOM 839 C CA . ALA A 1 115 ? 8.911 2.801 -15.162 1.00 94.19 115 ALA A CA 1
ATOM 840 C C . ALA A 1 115 ? 7.875 2.664 -16.295 1.00 94.19 115 ALA A C 1
ATOM 842 O O . ALA A 1 115 ? 8.187 2.129 -17.362 1.00 94.19 115 ALA A O 1
ATOM 843 N N . GLY A 1 116 ? 6.641 3.141 -16.094 1.00 93.81 116 GLY A N 1
ATOM 844 C CA . GLY A 1 116 ? 5.555 2.986 -17.064 1.00 93.81 116 GLY A CA 1
ATOM 845 C C . GLY A 1 116 ? 5.114 1.528 -17.223 1.00 93.81 116 GLY A C 1
ATOM 846 O O . GLY A 1 116 ? 4.792 1.095 -18.334 1.00 93.81 116 GLY A O 1
ATOM 847 N N . GLN A 1 117 ? 5.138 0.767 -16.126 1.00 93.31 117 GLN A N 1
ATOM 848 C CA . GLN A 1 117 ? 4.825 -0.663 -16.084 1.00 93.31 117 GLN A CA 1
ATOM 849 C C . GLN A 1 117 ? 3.691 -0.962 -15.099 1.00 93.31 117 GLN A C 1
ATOM 851 O O . GLN A 1 117 ? 3.271 -0.114 -14.307 1.00 93.31 117 GLN A O 1
ATOM 856 N N . ILE A 1 118 ? 3.198 -2.196 -15.172 1.00 96.44 118 ILE A N 1
ATOM 857 C CA . ILE A 1 118 ? 2.308 -2.784 -14.175 1.00 96.44 118 ILE A CA 1
ATOM 858 C C . ILE A 1 118 ? 3.043 -3.965 -13.551 1.00 96.44 118 ILE A C 1
ATOM 860 O O . ILE A 1 118 ? 3.533 -4.839 -14.274 1.00 96.44 118 ILE A O 1
ATOM 864 N N . GLY A 1 119 ? 3.075 -3.995 -12.225 1.00 97.12 119 GLY A N 1
ATOM 865 C CA . GLY A 1 119 ? 3.576 -5.119 -11.452 1.00 97.12 119 GLY A CA 1
ATOM 866 C C . GLY A 1 119 ? 2.439 -5.881 -10.780 1.00 97.12 119 GLY A C 1
ATOM 867 O O . GLY A 1 119 ? 1.351 -5.346 -10.547 1.00 97.12 119 GLY A O 1
ATOM 868 N N . SER A 1 120 ? 2.691 -7.143 -10.454 1.00 98.25 120 SER A N 1
ATOM 869 C CA . SER A 1 120 ? 1.894 -7.900 -9.497 1.00 98.25 120 SER A CA 1
ATOM 870 C C . SER A 1 120 ? 2.781 -8.503 -8.414 1.00 98.25 120 SER A C 1
ATOM 872 O O . SER A 1 120 ? 3.984 -8.687 -8.596 1.00 98.25 120 SER A O 1
ATOM 874 N N . ILE A 1 121 ? 2.202 -8.793 -7.257 1.00 98.56 121 ILE A N 1
ATOM 875 C CA . ILE A 1 121 ? 2.869 -9.466 -6.152 1.00 98.56 121 ILE A CA 1
ATOM 876 C C . ILE A 1 121 ? 1.922 -10.482 -5.520 1.00 98.56 121 ILE A C 1
ATOM 878 O O . ILE A 1 121 ? 0.784 -10.179 -5.163 1.00 98.56 121 ILE A O 1
ATOM 882 N N . THR A 1 122 ? 2.410 -11.709 -5.371 1.00 98.44 122 THR A N 1
ATOM 883 C CA . THR A 1 122 ? 1.695 -12.765 -4.640 1.00 98.44 122 THR A CA 1
ATOM 884 C C . THR A 1 122 ? 1.658 -12.445 -3.145 1.00 98.44 122 THR A C 1
ATOM 886 O O . THR A 1 122 ? 2.565 -11.805 -2.613 1.00 98.44 122 THR A O 1
ATOM 889 N N . THR A 1 123 ? 0.703 -12.999 -2.400 1.00 97.81 123 THR A N 1
ATOM 890 C CA . THR A 1 123 ? 0.657 -12.817 -0.933 1.00 97.81 123 THR A CA 1
ATOM 891 C C . THR A 1 123 ? 1.864 -13.409 -0.189 1.00 97.81 123 THR A C 1
ATOM 893 O O . THR A 1 123 ? 2.152 -13.044 0.953 1.00 97.81 123 THR A O 1
ATOM 896 N N . SER A 1 124 ? 2.621 -14.297 -0.839 1.00 96.94 124 SER A N 1
ATOM 897 C CA . SER A 1 124 ? 3.909 -14.802 -0.351 1.00 96.94 124 SER A CA 1
ATOM 898 C C . SER A 1 124 ? 5.104 -13.879 -0.625 1.00 96.94 124 SER A C 1
ATOM 900 O O . SER A 1 124 ? 6.194 -14.172 -0.145 1.00 96.94 124 SER A O 1
ATOM 902 N N . GLY A 1 125 ? 4.921 -12.783 -1.368 1.00 96.25 125 GLY A N 1
ATOM 903 C CA . GLY A 1 125 ? 5.965 -11.790 -1.635 1.00 96.25 125 GLY A CA 1
ATOM 904 C C . GLY A 1 125 ? 6.715 -11.945 -2.960 1.00 96.25 125 GLY A C 1
ATOM 905 O O . GLY A 1 125 ? 7.701 -11.251 -3.178 1.00 96.25 125 GLY A O 1
ATOM 906 N N . ASN A 1 126 ? 6.288 -12.848 -3.850 1.00 97.44 126 ASN A N 1
ATOM 907 C CA . ASN A 1 126 ? 6.893 -12.968 -5.183 1.00 97.44 126 ASN A CA 1
ATOM 908 C C . ASN A 1 126 ? 6.363 -11.865 -6.103 1.00 97.44 126 ASN A C 1
ATOM 910 O O . ASN A 1 126 ? 5.158 -11.852 -6.360 1.00 97.44 126 ASN A O 1
ATOM 914 N N . VAL A 1 127 ? 7.251 -10.992 -6.585 1.00 96.44 127 VAL A N 1
ATOM 915 C CA . VAL A 1 127 ? 6.945 -9.888 -7.510 1.00 96.44 127 VAL A CA 1
ATOM 916 C C . VAL A 1 127 ? 7.097 -10.350 -8.962 1.00 96.44 127 VAL A C 1
ATOM 918 O O . VAL A 1 127 ? 8.112 -10.946 -9.320 1.00 96.44 127 VAL A O 1
ATOM 921 N N . ASN A 1 128 ? 6.102 -10.044 -9.794 1.00 92.12 128 ASN A N 1
ATOM 922 C CA . ASN A 1 128 ? 6.098 -10.260 -11.236 1.00 92.12 128 ASN A CA 1
ATOM 923 C C . ASN A 1 128 ? 5.919 -8.919 -11.951 1.00 92.12 128 ASN A C 1
ATOM 925 O O . ASN A 1 128 ? 4.935 -8.221 -11.728 1.00 92.12 128 ASN A O 1
ATOM 929 N N . GLU A 1 129 ? 6.824 -8.579 -12.860 1.00 84.94 129 GLU A N 1
ATOM 930 C CA . GLU A 1 129 ? 6.759 -7.326 -13.615 1.00 84.94 129 GLU A CA 1
ATOM 931 C C . GLU A 1 129 ? 6.318 -7.617 -15.044 1.00 84.94 129 GLU A C 1
ATOM 933 O O . GLU A 1 129 ? 6.873 -8.496 -15.717 1.00 84.94 129 GLU A O 1
ATOM 938 N N . MET A 1 130 ? 5.310 -6.891 -15.525 1.00 79.94 130 MET A N 1
ATOM 939 C CA . MET A 1 130 ? 4.931 -6.965 -16.926 1.00 79.94 130 MET A CA 1
ATOM 940 C C . MET A 1 130 ? 5.651 -5.873 -17.710 1.00 79.94 130 MET A C 1
ATOM 942 O O . MET A 1 130 ? 5.292 -4.700 -17.584 1.00 79.94 130 MET A O 1
ATOM 946 N N . PRO A 1 131 ? 6.630 -6.237 -18.565 1.00 65.62 131 PRO A N 1
ATOM 947 C CA . PRO A 1 131 ? 7.289 -5.254 -19.398 1.00 65.62 131 PRO A CA 1
ATOM 948 C C . PRO A 1 131 ? 6.260 -4.594 -20.306 1.00 65.62 131 PRO A C 1
ATOM 950 O O . PRO A 1 131 ? 5.334 -5.252 -20.795 1.00 65.62 131 PRO A O 1
ATOM 953 N N . SER A 1 132 ? 6.472 -3.315 -20.595 1.00 58.34 132 SER A N 1
ATOM 954 C CA . SER A 1 132 ? 5.738 -2.542 -21.594 1.00 58.34 132 SER A CA 1
ATOM 955 C C . SER A 1 132 ? 6.002 -3.106 -22.998 1.00 58.34 132 SER A C 1
ATOM 957 O O . SER A 1 132 ? 6.690 -2.530 -23.838 1.00 58.34 132 SER A O 1
ATOM 959 N N . ARG A 1 133 ? 5.472 -4.299 -23.290 1.00 58.75 133 ARG A N 1
ATOM 960 C CA . ARG A 1 133 ? 5.511 -4.866 -24.634 1.00 58.75 133 ARG A CA 1
ATOM 961 C C . ARG A 1 133 ? 4.579 -4.037 -25.493 1.00 58.75 133 ARG A C 1
ATOM 963 O O . ARG A 1 133 ? 3.365 -4.045 -25.298 1.00 58.75 133 ARG A O 1
ATOM 970 N N . SER A 1 134 ? 5.161 -3.348 -26.473 1.00 51.09 134 SER A N 1
ATOM 971 C CA . SER A 1 134 ? 4.418 -2.811 -27.604 1.00 51.09 134 SER A CA 1
ATOM 972 C C . SER A 1 134 ? 3.488 -3.909 -28.107 1.00 51.09 134 SER A C 1
ATOM 974 O O . SER A 1 134 ? 3.949 -5.003 -28.441 1.00 51.09 134 SER A O 1
ATOM 976 N N . VAL A 1 135 ? 2.184 -3.638 -28.123 1.00 51.94 135 VAL A N 1
ATOM 977 C CA . VAL A 1 135 ? 1.210 -4.516 -28.766 1.00 51.94 135 VAL A CA 1
ATOM 978 C C . VAL A 1 135 ? 1.690 -4.691 -30.203 1.00 51.94 135 VAL A C 1
ATOM 980 O O . VAL A 1 135 ? 1.584 -3.771 -31.013 1.00 51.94 135 VAL A O 1
ATOM 983 N N . ALA A 1 136 ? 2.273 -5.846 -30.528 1.00 47.97 136 ALA A N 1
ATOM 984 C CA . ALA A 1 136 ? 2.461 -6.221 -31.914 1.00 47.97 136 ALA A CA 1
ATOM 985 C C . ALA A 1 136 ? 1.045 -6.318 -32.479 1.00 47.97 136 ALA A C 1
ATOM 987 O O . ALA A 1 136 ? 0.321 -7.264 -32.173 1.00 47.97 136 ALA A O 1
ATOM 988 N N . LEU A 1 137 ? 0.619 -5.278 -33.205 1.00 46.78 137 LEU A N 1
ATOM 989 C CA . LEU A 1 137 ? -0.648 -5.250 -33.922 1.00 46.78 137 LEU A CA 1
ATOM 990 C C . LEU A 1 137 ? -0.786 -6.594 -34.630 1.00 46.78 137 LEU A C 1
ATOM 992 O O . LEU A 1 137 ? 0.002 -6.901 -35.528 1.00 46.78 137 LEU A O 1
ATOM 996 N N . LEU A 1 138 ? -1.761 -7.397 -34.206 1.00 43.25 138 LEU A N 1
ATOM 997 C CA . LEU A 1 138 ? -2.132 -8.610 -34.909 1.00 43.25 138 LEU A CA 1
ATOM 998 C C . LEU A 1 138 ? -2.632 -8.153 -36.285 1.00 43.25 138 LEU A C 1
ATOM 1000 O O . LEU A 1 138 ? -3.790 -7.768 -36.439 1.00 43.25 138 LEU A O 1
ATOM 1004 N N . ARG A 1 139 ? -1.743 -8.092 -37.283 1.00 54.53 139 ARG A N 1
ATOM 1005 C CA . ARG A 1 139 ? -2.149 -7.838 -38.663 1.00 54.53 139 ARG A CA 1
ATOM 1006 C C . ARG A 1 139 ? -3.038 -9.009 -39.052 1.00 54.53 139 ARG A C 1
ATOM 1008 O O . ARG A 1 139 ? -2.560 -10.132 -39.193 1.00 54.53 139 ARG A O 1
ATOM 1015 N N . ALA A 1 140 ? -4.335 -8.748 -39.178 1.00 45.72 140 ALA A N 1
ATOM 1016 C CA . ALA A 1 140 ? -5.267 -9.698 -39.754 1.00 45.72 140 ALA A CA 1
ATOM 1017 C C . ALA A 1 140 ? -4.718 -10.144 -41.120 1.00 45.72 140 ALA A C 1
ATOM 1019 O O . ALA A 1 140 ? -4.422 -9.306 -41.974 1.00 45.72 140 ALA A O 1
ATOM 1020 N N . SER A 1 141 ? -4.544 -11.455 -41.312 1.00 48.19 141 SER A N 1
ATOM 1021 C CA . SER A 1 141 ? -4.260 -12.012 -42.638 1.00 48.19 141 SER A CA 1
ATOM 1022 C 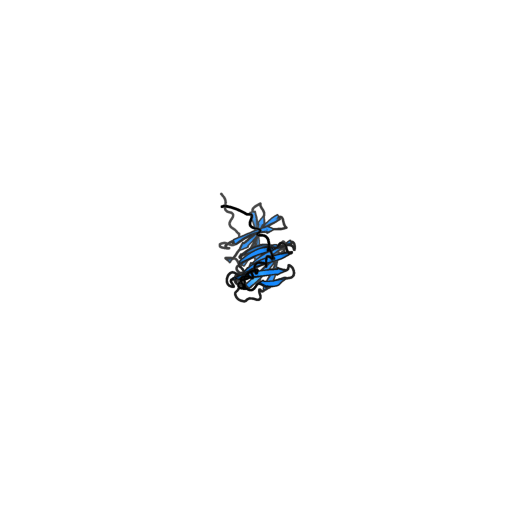C . SER A 1 141 ? -5.420 -11.662 -43.576 1.00 48.19 141 SER A C 1
ATOM 1024 O O . SER A 1 141 ? -6.572 -11.890 -43.188 1.00 48.19 141 SER A O 1
ATOM 1026 N N . PRO A 1 142 ? -5.174 -11.143 -44.793 1.00 55.22 142 PRO A N 1
ATOM 1027 C CA . PRO A 1 142 ? -6.231 -11.032 -45.784 1.00 55.22 142 PRO A CA 1
ATOM 1028 C C . PRO A 1 142 ? -6.700 -12.451 -46.112 1.00 55.22 142 PRO A C 1
ATOM 1030 O O . PRO A 1 142 ? -5.907 -13.284 -46.543 1.00 55.22 142 PRO A O 1
ATOM 1033 N N . ARG A 1 143 ? -7.975 -12.755 -45.857 1.00 55.78 143 ARG A N 1
ATOM 1034 C CA . ARG A 1 143 ? -8.587 -13.985 -46.364 1.00 55.78 143 ARG A CA 1
ATOM 1035 C C . ARG A 1 143 ? -8.711 -13.852 -47.879 1.00 55.78 143 ARG A C 1
ATOM 1037 O O . ARG A 1 143 ? -9.394 -12.942 -48.346 1.00 55.78 143 ARG A O 1
ATOM 1044 N N . ASP A 1 144 ? -8.087 -14.766 -48.614 1.00 52.09 144 ASP A N 1
ATOM 1045 C CA . ASP A 1 144 ? -8.361 -14.982 -50.034 1.00 52.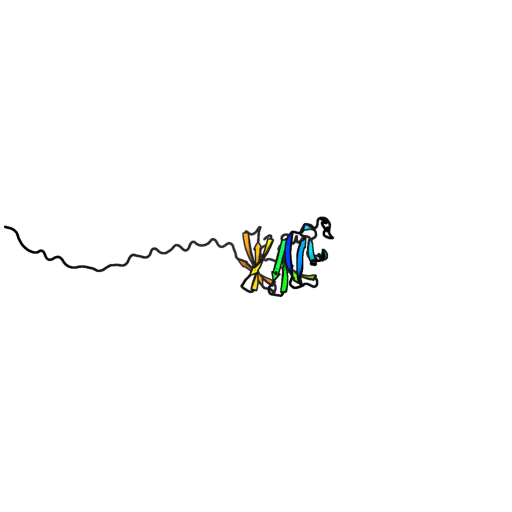09 144 ASP A CA 1
ATOM 1046 C C . ASP A 1 144 ? -9.864 -15.244 -50.247 1.00 52.09 144 ASP A C 1
ATOM 1048 O O . ASP A 1 144 ? -10.437 -16.110 -49.570 1.00 52.09 144 ASP A O 1
ATOM 1052 N N . PRO A 1 145 ? -10.544 -14.540 -51.169 1.00 54.03 145 PRO A N 1
ATOM 1053 C CA . PRO A 1 145 ? -11.900 -14.898 -51.538 1.00 54.03 145 PRO A CA 1
ATOM 1054 C C . PRO A 1 145 ? -11.896 -16.160 -52.414 1.00 54.03 145 PRO A C 1
ATOM 1056 O O . PRO A 1 145 ? -11.401 -16.176 -53.538 1.00 54.03 145 PRO A O 1
ATOM 1059 N N . MET A 1 146 ? -12.478 -17.213 -51.836 1.00 42.03 146 MET A N 1
ATOM 1060 C CA . MET A 1 146 ? -13.052 -18.420 -52.440 1.00 42.03 146 MET A CA 1
ATOM 1061 C C . MET A 1 146 ? -13.298 -18.355 -53.958 1.00 42.03 146 MET A C 1
ATOM 1063 O O . MET A 1 146 ? -14.059 -17.522 -54.451 1.00 42.03 146 MET A O 1
ATOM 1067 N N . ALA A 1 147 ? -12.762 -19.347 -54.672 1.00 51.44 147 ALA A N 1
ATOM 1068 C CA . ALA A 1 147 ? -13.218 -19.724 -56.001 1.00 51.44 147 ALA A CA 1
ATOM 1069 C C . ALA A 1 147 ? -14.693 -20.166 -55.949 1.00 51.44 147 ALA A C 1
ATOM 1071 O O . ALA A 1 147 ? -15.037 -21.114 -55.244 1.00 51.44 147 ALA A O 1
ATOM 1072 N N . LEU A 1 148 ? -15.557 -19.508 -56.724 1.00 45.66 148 LEU A N 1
ATOM 1073 C CA . LEU A 1 148 ? -16.900 -19.999 -57.027 1.00 45.66 148 LEU A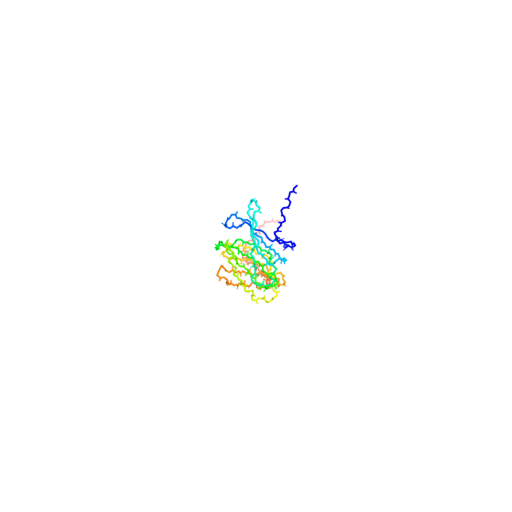 CA 1
ATOM 1074 C C . LEU A 1 148 ? -16.907 -20.565 -58.446 1.00 45.66 148 LEU A C 1
ATOM 1076 O O . LEU A 1 148 ? -16.880 -19.837 -59.436 1.00 45.66 148 LEU A O 1
ATOM 1080 N N . SER A 1 149 ? -16.942 -21.894 -58.525 1.00 51.38 149 SER A N 1
ATOM 1081 C CA . SER A 1 149 ? -17.339 -22.638 -59.715 1.00 51.38 149 SER A CA 1
ATOM 1082 C C . SER A 1 149 ? -18.821 -22.386 -60.009 1.00 51.38 149 SER A C 1
ATOM 1084 O O . SER A 1 149 ? -19.658 -22.610 -59.133 1.00 51.38 149 SER A O 1
ATOM 1086 N N . GLY A 1 150 ? -19.163 -21.987 -61.234 1.00 40.75 150 GLY A N 1
ATOM 1087 C CA . GLY A 1 150 ? -20.562 -21.869 -61.642 1.00 40.75 150 GLY A CA 1
ATOM 1088 C C . GLY A 1 150 ? -20.759 -21.413 -63.085 1.00 40.75 150 GLY A C 1
ATOM 1089 O O . GLY A 1 150 ? -21.050 -20.251 -63.329 1.00 40.75 150 GLY A O 1
ATOM 1090 N N . SER A 1 151 ? -20.668 -22.349 -64.026 1.00 50.97 151 SER A N 1
ATOM 1091 C CA . SER A 1 151 ? -21.320 -22.297 -65.348 1.00 50.97 151 SER A CA 1
ATOM 1092 C C . SER A 1 151 ? -22.013 -23.658 -65.529 1.00 50.97 151 SER A C 1
ATOM 1094 O O . SER A 1 151 ? -21.456 -24.623 -64.996 1.00 50.97 151 SER A O 1
ATOM 1096 N N . PRO A 1 152 ? -23.144 -23.826 -66.257 1.00 49.91 152 PRO A N 1
ATOM 1097 C CA . PRO A 1 152 ? -23.558 -23.045 -67.435 1.00 49.91 152 PRO A CA 1
ATOM 1098 C C . PRO A 1 152 ? -25.085 -22.782 -67.558 1.00 49.91 152 PRO A C 1
ATOM 1100 O O . PRO A 1 152 ? -25.881 -23.361 -66.830 1.00 49.91 152 PRO A O 1
ATOM 1103 N N . SER A 1 153 ? -25.507 -21.958 -68.529 1.00 46.62 153 SER A N 1
ATOM 1104 C CA . SER A 1 153 ? -26.673 -22.215 -69.411 1.00 46.62 153 SER A CA 1
ATOM 1105 C C . SER A 1 153 ? -27.009 -20.975 -70.250 1.00 46.62 153 SER A C 1
ATOM 1107 O O . SER A 1 153 ? -27.422 -19.953 -69.710 1.00 46.62 153 SER A O 1
ATOM 1109 N N . LEU A 1 154 ? -26.873 -21.077 -71.573 1.00 44.91 154 LEU A N 1
ATOM 1110 C CA . LEU A 1 154 ? -27.530 -20.193 -72.538 1.00 44.91 154 LEU A CA 1
ATOM 1111 C C . LEU A 1 154 ? -27.955 -21.046 -73.737 1.00 44.91 154 LEU A C 1
ATOM 1113 O O . LEU A 1 154 ? -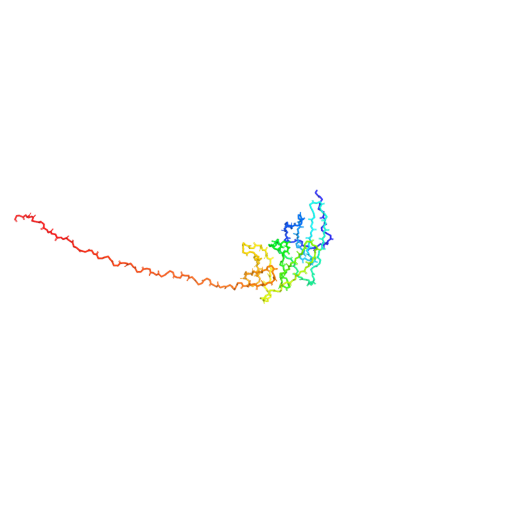27.126 -21.463 -74.542 1.00 44.91 154 LEU A O 1
ATOM 1117 N N . ALA A 1 155 ? -29.256 -21.304 -73.840 1.00 54.22 155 ALA A N 1
ATOM 1118 C CA . ALA A 1 155 ? -29.907 -21.681 -75.088 1.00 54.22 155 ALA A CA 1
ATOM 1119 C C . ALA A 1 155 ? -30.580 -20.425 -75.665 1.00 54.22 155 ALA A C 1
ATOM 1121 O O . ALA A 1 155 ? -31.280 -19.741 -74.914 1.00 54.22 155 ALA A O 1
ATOM 1122 N N . PRO A 1 156 ? -30.433 -20.106 -76.961 1.00 58.91 156 PRO A N 1
ATOM 1123 C CA . PRO A 1 156 ? -31.279 -19.117 -77.604 1.00 58.91 156 PRO A CA 1
ATOM 1124 C C . PRO A 1 156 ? -32.447 -19.795 -78.331 1.00 58.91 156 PRO A C 1
ATOM 1126 O O . PRO A 1 156 ? -32.267 -20.723 -79.120 1.00 58.91 156 PRO A O 1
ATOM 1129 N N . GLY A 1 157 ? -33.655 -19.302 -78.057 1.00 53.84 157 GLY A N 1
ATOM 1130 C CA . GLY A 1 157 ? -34.846 -19.577 -78.853 1.00 53.84 157 GLY A CA 1
ATOM 1131 C C . GLY A 1 157 ? -34.830 -18.820 -80.187 1.00 53.84 157 GLY A C 1
ATOM 1132 O O . GLY A 1 157 ? -34.288 -17.722 -80.293 1.00 53.84 157 GLY A O 1
ATOM 1133 N N . ALA A 1 158 ? -35.451 -19.433 -81.197 1.00 49.22 158 ALA A N 1
ATOM 1134 C CA . ALA A 1 158 ? -35.874 -18.827 -82.464 1.00 49.22 158 ALA A CA 1
ATOM 1135 C C . ALA A 1 158 ? -36.883 -17.673 -82.209 1.00 49.22 158 ALA A C 1
ATOM 1137 O O . ALA A 1 158 ? -37.454 -17.604 -81.127 1.00 49.22 158 ALA A O 1
ATOM 1138 N N . SER A 1 159 ? -37.238 -16.743 -83.102 1.00 52.22 159 SER A N 1
ATOM 1139 C CA . SER A 1 159 ? -37.195 -16.621 -84.565 1.00 52.22 159 SER A CA 1
ATOM 1140 C C . SER A 1 159 ? -37.635 -15.181 -84.922 1.00 52.22 159 SER A C 1
ATOM 1142 O O . SER A 1 159 ? -38.431 -14.625 -84.165 1.00 52.22 159 SER A O 1
ATOM 1144 N N . ALA A 1 160 ? -37.241 -14.613 -86.071 1.00 49.94 160 ALA A N 1
ATOM 1145 C CA . ALA A 1 160 ? -38.085 -13.664 -86.822 1.00 49.94 160 ALA A CA 1
ATOM 1146 C C . ALA A 1 160 ? -37.574 -13.412 -88.259 1.00 49.94 160 ALA A C 1
ATOM 1148 O O . ALA A 1 160 ? -36.525 -12.801 -88.428 1.00 49.94 160 ALA A O 1
ATOM 1149 N N . ARG A 1 161 ? -38.428 -13.815 -89.216 1.00 53.25 161 ARG A N 1
ATOM 1150 C CA . ARG A 1 161 ? -38.637 -13.354 -90.609 1.00 53.25 161 ARG A CA 1
ATOM 1151 C C . ARG A 1 161 ? -37.526 -13.480 -91.651 1.00 53.25 161 ARG A C 1
ATOM 1153 O O . ARG A 1 161 ? -36.513 -12.765 -91.560 1.00 53.25 161 ARG A O 1
#